Protein AF-A0A8T1RX70-F1 (afdb_monomer_lite)

Structure (mmCIF, N/CA/C/O backbone):
data_AF-A0A8T1RX70-F1
#
_entry.id   AF-A0A8T1RX70-F1
#
loop_
_atom_site.group_PDB
_atom_site.id
_atom_site.type_symbol
_atom_site.label_atom_id
_atom_site.label_alt_id
_atom_site.label_comp_id
_atom_site.label_asym_id
_atom_site.label_entity_id
_atom_site.label_seq_id
_atom_site.pdbx_PDB_ins_code
_atom_site.Cartn_x
_atom_site.Cartn_y
_atom_site.Cartn_z
_atom_site.occupancy
_atom_site.B_iso_or_equiv
_atom_site.auth_seq_id
_atom_site.auth_comp_id
_atom_site.auth_asym_id
_atom_site.auth_atom_id
_atom_site.pdbx_PDB_model_num
ATOM 1 N N . MET A 1 1 ? 32.461 -9.545 -22.603 1.00 36.22 1 MET A N 1
ATOM 2 C CA . MET A 1 1 ? 31.587 -10.714 -22.826 1.00 36.22 1 MET A CA 1
ATOM 3 C C . MET A 1 1 ? 30.150 -10.268 -22.635 1.00 36.22 1 MET A C 1
ATOM 5 O O . MET A 1 1 ? 29.699 -10.139 -21.506 1.00 36.22 1 MET A O 1
ATOM 9 N N . SER A 1 2 ? 29.475 -9.932 -23.728 1.00 44.44 2 SER A N 1
ATOM 10 C CA . SER A 1 2 ? 28.031 -9.702 -23.771 1.00 44.44 2 SER A CA 1
ATOM 11 C C . SER A 1 2 ? 27.358 -11.070 -23.676 1.00 44.44 2 SER A C 1
ATOM 13 O O . SER A 1 2 ? 27.476 -11.871 -24.596 1.00 4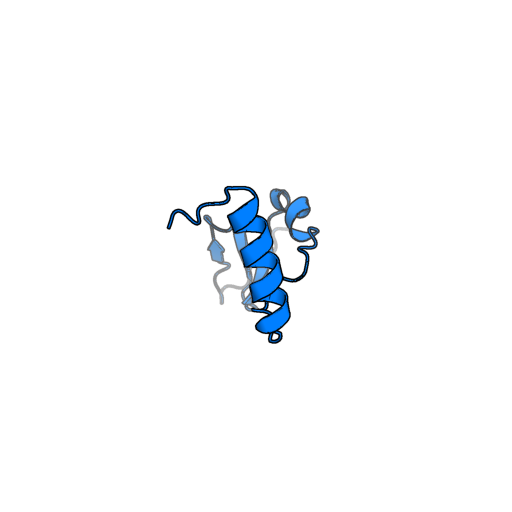4.44 2 SER A O 1
ATOM 15 N N . GLY A 1 3 ? 26.748 -11.377 -22.531 1.00 56.31 3 GLY A N 1
ATOM 16 C CA . GLY A 1 3 ? 25.965 -12.599 -22.378 1.00 56.31 3 GLY A CA 1
ATOM 17 C C . GLY A 1 3 ? 24.727 -12.511 -23.262 1.00 56.31 3 GLY A C 1
ATOM 18 O O . GLY A 1 3 ? 23.849 -11.695 -22.992 1.00 56.31 3 GLY A O 1
ATOM 19 N N . GLU A 1 4 ? 24.686 -13.308 -24.327 1.00 59.38 4 GLU A N 1
ATOM 20 C CA . GLU A 1 4 ? 23.485 -13.508 -25.135 1.00 59.38 4 GLU A CA 1
ATOM 21 C C . GLU A 1 4 ? 22.344 -14.005 -24.241 1.00 59.38 4 GLU A C 1
ATOM 23 O O . GLU A 1 4 ? 22.468 -15.006 -23.532 1.00 59.38 4 GLU A O 1
ATOM 28 N N . LEU A 1 5 ? 21.229 -13.275 -24.258 1.00 61.09 5 LEU A N 1
ATOM 29 C CA . LEU A 1 5 ? 19.993 -13.700 -23.615 1.00 61.09 5 LEU A CA 1
ATOM 30 C C . LEU A 1 5 ? 19.345 -14.808 -24.465 1.00 61.09 5 LEU A C 1
ATOM 32 O O . LEU A 1 5 ? 19.307 -14.687 -25.691 1.00 61.09 5 LEU A O 1
ATOM 36 N N . PRO A 1 6 ? 18.816 -15.883 -23.852 1.00 58.06 6 PRO A N 1
ATOM 37 C CA . PRO A 1 6 ? 18.218 -16.991 -24.589 1.00 58.06 6 PRO A CA 1
ATOM 38 C C . PRO A 1 6 ? 16.974 -16.532 -25.366 1.00 58.06 6 PRO A C 1
ATOM 40 O O . PRO A 1 6 ? 16.011 -16.034 -24.784 1.00 58.06 6 PRO A O 1
ATOM 43 N N . ALA A 1 7 ? 16.980 -16.765 -26.681 1.00 59.00 7 ALA A N 1
ATOM 44 C CA . ALA A 1 7 ? 16.013 -16.289 -27.681 1.00 59.00 7 ALA A CA 1
ATOM 45 C C . ALA A 1 7 ? 14.565 -16.833 -27.562 1.00 59.00 7 ALA A C 1
ATOM 47 O O . ALA A 1 7 ? 13.789 -16.736 -28.507 1.00 59.00 7 ALA A O 1
ATOM 48 N N . GLY A 1 8 ? 14.185 -17.434 -26.429 1.00 60.47 8 GLY A N 1
ATOM 49 C CA . GLY A 1 8 ? 12.910 -18.148 -26.269 1.00 60.47 8 GLY A CA 1
ATOM 50 C C . GLY A 1 8 ? 11.905 -17.511 -25.311 1.00 60.47 8 GLY A C 1
ATOM 51 O O . GLY A 1 8 ? 10.770 -17.977 -25.226 1.00 60.47 8 GLY A O 1
ATOM 52 N N . LYS A 1 9 ? 12.286 -16.477 -24.556 1.00 62.22 9 LYS A N 1
ATOM 53 C CA . LYS A 1 9 ? 11.373 -15.825 -23.613 1.00 62.22 9 LYS A CA 1
ATOM 54 C C . LYS A 1 9 ? 11.795 -14.380 -23.405 1.00 62.22 9 LYS A C 1
ATOM 56 O O . LYS A 1 9 ? 12.890 -14.121 -22.911 1.00 62.22 9 LYS A O 1
ATOM 61 N N . ASN A 1 10 ? 10.932 -13.464 -23.829 1.00 70.00 10 ASN A N 1
ATOM 62 C CA . ASN A 1 10 ? 11.186 -12.035 -23.741 1.00 70.00 10 ASN A CA 1
ATOM 63 C C . ASN A 1 10 ? 11.351 -11.641 -22.271 1.00 70.00 10 ASN A C 1
ATOM 65 O O . ASN A 1 10 ? 10.485 -11.914 -21.443 1.00 70.00 10 ASN A O 1
ATOM 69 N N . LEU A 1 11 ? 12.503 -11.054 -21.965 1.00 80.06 11 LEU A N 1
ATOM 70 C CA . LEU A 1 11 ? 12.735 -10.334 -20.727 1.00 80.06 11 LEU A CA 1
ATOM 71 C C . LEU A 1 11 ? 11.799 -9.120 -20.748 1.00 80.06 11 LEU A C 1
ATOM 73 O O . LEU A 1 11 ? 11.922 -8.280 -21.638 1.00 80.06 11 LEU A O 1
ATOM 77 N N . GLU A 1 12 ? 10.845 -9.061 -19.828 1.00 87.88 12 GLU A N 1
ATOM 78 C CA . GLU A 1 12 ? 9.838 -7.999 -19.805 1.00 87.88 12 GLU A CA 1
ATOM 79 C C . GLU A 1 12 ? 10.197 -6.980 -18.726 1.00 87.88 12 GLU A C 1
ATOM 81 O O . GLU A 1 12 ? 10.552 -7.346 -17.603 1.00 87.88 12 GLU A O 1
ATOM 86 N N . TYR A 1 13 ? 10.147 -5.700 -19.085 1.00 87.12 13 TYR A N 1
ATOM 87 C CA . TYR A 1 13 ? 10.369 -4.594 -18.164 1.00 87.12 13 TYR A CA 1
ATOM 88 C C . TYR A 1 13 ? 9.060 -3.836 -17.974 1.00 87.12 13 TYR A C 1
ATOM 90 O O . TYR A 1 13 ? 8.441 -3.428 -18.954 1.00 87.12 13 TYR A O 1
ATOM 98 N N . ASP A 1 14 ? 8.654 -3.665 -16.719 1.00 87.19 14 ASP A N 1
ATOM 99 C CA . ASP A 1 14 ? 7.475 -2.895 -16.342 1.00 87.19 14 ASP A CA 1
ATOM 100 C C . ASP A 1 14 ? 7.910 -1.497 -15.879 1.00 87.19 14 ASP A C 1
ATOM 102 O O . ASP A 1 14 ? 8.495 -1.332 -14.802 1.00 87.19 14 ASP A O 1
ATOM 106 N N . ASP A 1 15 ? 7.640 -0.493 -16.718 1.00 86.69 15 ASP A N 1
ATOM 107 C CA . ASP A 1 15 ? 7.999 0.909 -16.480 1.00 86.69 15 ASP A CA 1
ATOM 108 C C . ASP A 1 15 ? 7.280 1.509 -15.259 1.00 86.69 15 ASP A C 1
ATOM 110 O O . ASP A 1 15 ? 7.831 2.394 -14.599 1.00 86.69 15 ASP A O 1
ATOM 114 N N . GLU A 1 16 ? 6.070 1.037 -14.939 1.00 88.81 16 GLU A N 1
ATOM 115 C CA . GLU A 1 16 ? 5.266 1.573 -13.838 1.00 88.81 16 GLU A CA 1
ATOM 116 C C . GLU A 1 16 ? 5.774 1.063 -12.486 1.00 88.81 16 GLU A C 1
ATOM 118 O O . GLU A 1 16 ? 5.981 1.845 -11.554 1.00 88.81 16 GLU A O 1
ATOM 123 N N . SER A 1 17 ? 6.025 -0.245 -12.377 1.00 87.19 17 SER A N 1
ATOM 124 C CA . SER A 1 17 ? 6.523 -0.850 -11.136 1.00 87.19 17 SER A CA 1
ATOM 125 C C . SER A 1 17 ? 8.051 -0.802 -10.989 1.00 87.19 17 SER A C 1
ATOM 127 O O . SER A 1 17 ? 8.567 -1.020 -9.890 1.00 87.19 17 SER A O 1
ATOM 129 N N . MET A 1 18 ? 8.786 -0.458 -12.056 1.00 91.88 18 MET A N 1
ATOM 130 C CA . MET A 1 18 ? 10.253 -0.529 -12.141 1.00 91.88 18 MET A CA 1
ATOM 131 C C . MET A 1 18 ? 10.795 -1.937 -11.858 1.00 91.88 18 MET A C 1
ATOM 133 O O . MET A 1 18 ? 11.822 -2.112 -11.189 1.00 91.88 18 MET A O 1
ATOM 137 N N . GLU A 1 19 ? 10.102 -2.955 -12.360 1.00 93.00 19 GLU A N 1
ATOM 138 C CA . GLU A 1 19 ? 10.440 -4.357 -12.138 1.00 93.00 19 GLU A CA 1
ATOM 139 C C . GLU A 1 19 ? 10.823 -5.056 -13.441 1.00 93.00 19 GLU A C 1
ATOM 141 O O . GLU A 1 19 ? 10.273 -4.805 -14.511 1.00 93.00 19 GLU A O 1
ATOM 146 N N . LEU A 1 20 ? 11.789 -5.964 -13.333 1.00 92.56 20 LEU A N 1
ATOM 147 C CA . LEU A 1 20 ? 12.218 -6.829 -14.422 1.00 92.56 20 LEU A CA 1
ATOM 148 C C . LEU A 1 20 ? 11.642 -8.229 -14.211 1.00 92.56 20 LEU A C 1
ATOM 150 O O . LEU A 1 20 ? 11.928 -8.877 -13.200 1.00 92.56 20 LEU A O 1
ATOM 154 N N . ILE A 1 21 ? 10.862 -8.711 -15.172 1.00 91.88 21 ILE A N 1
ATOM 155 C CA . ILE A 1 21 ? 10.287 -10.054 -15.169 1.00 91.88 21 ILE A CA 1
ATOM 156 C C . ILE A 1 21 ? 11.210 -10.969 -15.973 1.00 91.88 21 ILE A C 1
ATOM 158 O O . ILE A 1 21 ? 11.429 -10.801 -17.175 1.00 91.88 21 ILE A O 1
ATOM 162 N N . LEU A 1 22 ? 11.780 -1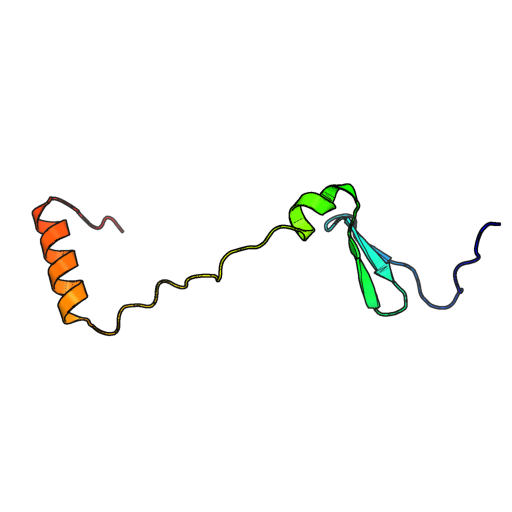1.955 -15.285 1.00 90.81 22 LEU A N 1
ATOM 163 C CA . LEU A 1 22 ? 12.656 -12.944 -15.895 1.00 90.81 22 LEU A CA 1
ATOM 164 C C . LEU A 1 22 ? 11.841 -13.993 -16.673 1.00 90.81 22 LEU A C 1
ATOM 166 O O . LEU A 1 22 ? 10.709 -14.296 -16.298 1.00 90.81 22 LEU A O 1
ATOM 170 N N . PRO A 1 23 ? 12.441 -14.672 -17.667 1.00 89.56 23 PRO A N 1
ATOM 171 C CA . PRO A 1 23 ? 11.872 -15.859 -18.322 1.00 89.56 23 PRO A CA 1
ATOM 172 C C . PRO A 1 23 ? 11.336 -16.941 -17.368 1.00 89.56 23 PRO A C 1
ATOM 174 O O . PRO A 1 23 ? 10.422 -17.700 -17.704 1.00 89.56 23 PRO A O 1
ATOM 177 N N . SER A 1 24 ? 11.918 -17.036 -16.172 1.00 89.31 24 SER A N 1
ATOM 178 C CA . SER A 1 24 ? 11.497 -17.949 -15.107 1.00 89.31 24 SER A CA 1
ATOM 179 C C . SER A 1 24 ? 10.204 -17.525 -14.401 1.00 89.31 24 SER A C 1
ATOM 181 O O . SER A 1 24 ? 9.659 -18.308 -13.632 1.00 89.31 24 SER A O 1
ATOM 183 N N . GLY A 1 25 ? 9.718 -16.304 -14.634 1.00 88.12 25 GLY A N 1
ATOM 184 C CA . GLY A 1 25 ? 8.622 -15.676 -13.896 1.00 88.12 25 GLY A CA 1
ATOM 185 C C . GLY A 1 25 ? 9.061 -14.986 -12.600 1.00 88.12 25 GLY A C 1
ATOM 186 O O . GLY A 1 25 ? 8.232 -14.401 -11.908 1.00 88.12 25 GLY A O 1
ATOM 187 N N . ALA A 1 26 ? 10.352 -15.031 -12.251 1.00 91.50 26 ALA A N 1
ATOM 188 C CA . ALA A 1 26 ? 10.872 -14.289 -11.107 1.00 91.50 26 ALA A CA 1
ATOM 189 C C . ALA A 1 26 ? 10.880 -12.777 -11.392 1.00 91.50 26 ALA A C 1
ATOM 191 O O . ALA A 1 26 ? 11.246 -12.353 -12.488 1.00 91.50 26 ALA A O 1
ATOM 192 N N . ARG A 1 27 ? 10.506 -11.977 -10.387 1.00 93.00 27 ARG A N 1
ATOM 193 C CA . ARG A 1 27 ? 10.478 -10.509 -10.450 1.00 93.00 27 ARG A CA 1
ATOM 194 C C . ARG A 1 27 ? 11.709 -9.947 -9.743 1.00 93.00 27 ARG A C 1
ATOM 196 O O . ARG A 1 27 ? 11.981 -10.308 -8.597 1.00 93.00 27 ARG A O 1
ATOM 203 N N . VAL A 1 28 ? 12.460 -9.086 -10.420 1.00 94.00 28 VAL A N 1
ATOM 204 C CA . VAL A 1 28 ? 13.656 -8.423 -9.886 1.00 94.00 28 VAL A CA 1
ATOM 205 C C . VAL A 1 28 ? 13.374 -6.930 -9.764 1.00 94.00 28 VAL A C 1
ATOM 207 O O . VAL A 1 28 ? 13.066 -6.271 -10.752 1.00 94.00 28 VAL A O 1
ATOM 210 N N . GLY A 1 29 ? 13.484 -6.400 -8.548 1.00 95.19 29 GLY A N 1
ATOM 211 C CA . GLY A 1 29 ? 13.213 -4.993 -8.259 1.00 95.19 29 GLY A CA 1
ATOM 212 C C . GLY A 1 29 ? 14.373 -4.041 -8.571 1.00 95.19 29 GLY A C 1
ATOM 213 O O . GLY A 1 29 ? 15.537 -4.446 -8.635 1.00 95.19 29 GLY A O 1
ATOM 214 N N . HIS A 1 30 ? 14.072 -2.746 -8.704 1.00 96.44 30 HIS A N 1
ATOM 215 C CA . HIS A 1 30 ? 15.083 -1.719 -8.972 1.00 96.44 30 HIS A CA 1
ATOM 216 C C . HIS A 1 30 ? 15.922 -1.362 -7.732 1.00 96.44 30 HIS A C 1
ATOM 218 O O . HIS A 1 30 ? 15.424 -1.261 -6.608 1.00 96.44 30 HIS A O 1
ATOM 224 N N . ARG A 1 31 ? 17.212 -1.046 -7.929 1.00 94.69 31 ARG A N 1
ATOM 225 C CA . ARG A 1 31 ? 18.127 -0.645 -6.834 1.00 94.69 31 ARG A CA 1
ATOM 226 C C . ARG A 1 31 ? 17.693 0.620 -6.077 1.00 94.69 31 ARG A C 1
ATOM 228 O O . ARG A 1 31 ? 17.997 0.762 -4.895 1.00 94.69 31 ARG A O 1
ATOM 235 N N . SER A 1 32 ? 16.983 1.527 -6.748 1.00 96.12 32 SER A N 1
ATOM 236 C CA . SER A 1 32 ? 16.448 2.783 -6.199 1.00 96.12 32 SER A CA 1
ATOM 237 C C . SER A 1 32 ? 15.404 2.522 -5.112 1.00 96.12 32 SER A C 1
ATOM 239 O O . SER A 1 32 ? 15.256 3.329 -4.197 1.00 96.12 32 SER A O 1
ATOM 241 N N . LEU A 1 33 ? 14.742 1.360 -5.161 1.00 95.62 33 LEU A N 1
ATOM 242 C CA . LEU A 1 33 ? 13.684 0.959 -4.240 1.00 95.62 33 LEU A CA 1
ATOM 243 C C . LEU A 1 33 ? 14.178 0.060 -3.095 1.00 95.62 33 LEU A C 1
ATOM 245 O O . LEU A 1 33 ? 13.390 -0.332 -2.239 1.00 95.62 33 LEU A O 1
ATOM 249 N N . MET A 1 34 ? 15.486 -0.214 -2.992 1.00 95.25 34 MET A N 1
ATOM 250 C CA . MET A 1 34 ? 16.049 -1.106 -1.962 1.00 95.25 34 MET A CA 1
ATOM 251 C C . MET A 1 34 ? 15.724 -0.694 -0.521 1.00 95.25 34 MET A C 1
ATOM 253 O O . MET A 1 34 ? 15.677 -1.546 0.367 1.00 95.25 34 MET A O 1
ATOM 257 N N . ARG A 1 35 ? 15.493 0.601 -0.268 1.00 96.50 35 ARG A N 1
ATOM 258 C CA . ARG A 1 35 ? 15.004 1.092 1.029 1.00 96.50 35 ARG A CA 1
ATOM 259 C C . ARG A 1 35 ? 13.610 0.540 1.345 1.00 96.50 35 ARG A C 1
ATOM 261 O O . ARG A 1 35 ? 13.381 0.110 2.471 1.00 96.50 35 ARG A O 1
ATOM 268 N N . TYR A 1 36 ? 12.713 0.539 0.361 1.00 95.06 36 TYR A N 1
ATOM 269 C CA . TYR A 1 36 ? 11.326 0.102 0.509 1.00 95.06 36 TYR A CA 1
ATOM 270 C C . TYR A 1 36 ? 11.207 -1.420 0.535 1.00 95.06 36 TYR A C 1
ATOM 272 O O . TYR A 1 36 ? 10.457 -1.950 1.342 1.00 95.06 36 TYR A O 1
ATOM 280 N N . TYR A 1 37 ? 12.018 -2.151 -0.233 1.00 94.50 37 TYR A N 1
ATOM 281 C CA . TYR A 1 37 ? 12.038 -3.618 -0.142 1.00 94.50 37 TYR A CA 1
ATOM 282 C C . TYR A 1 37 ? 12.509 -4.137 1.222 1.00 94.50 37 TYR A C 1
ATOM 284 O O . TYR A 1 37 ? 12.114 -5.217 1.651 1.00 94.50 37 TYR A O 1
ATOM 292 N N . LYS A 1 38 ? 13.333 -3.362 1.936 1.00 95.25 38 LYS A N 1
ATOM 293 C CA . LYS A 1 38 ? 13.748 -3.664 3.316 1.00 95.25 38 LYS A CA 1
ATOM 294 C C . LYS A 1 38 ? 12.734 -3.203 4.366 1.00 95.25 38 LYS A C 1
ATOM 296 O O . LYS A 1 38 ? 12.922 -3.477 5.553 1.00 95.25 38 LYS A O 1
ATOM 301 N N . GLN A 1 39 ? 11.692 -2.479 3.964 1.00 96.38 39 GLN A N 1
ATOM 302 C CA . GLN A 1 39 ? 10.683 -1.975 4.880 1.00 96.38 39 GLN A CA 1
ATOM 303 C C . GLN A 1 39 ? 9.861 -3.131 5.445 1.00 96.38 39 GLN A C 1
ATOM 305 O O . GLN A 1 39 ? 9.397 -4.014 4.729 1.00 96.38 39 GLN A O 1
ATOM 310 N N . ARG A 1 40 ? 9.647 -3.106 6.760 1.00 92.31 40 ARG A N 1
ATOM 311 C CA . ARG A 1 40 ? 8.737 -4.025 7.441 1.00 92.31 40 ARG A CA 1
ATOM 312 C C . ARG A 1 40 ? 7.474 -3.257 7.784 1.00 92.31 40 ARG A C 1
ATOM 314 O O . ARG A 1 40 ? 7.484 -2.428 8.691 1.00 92.31 40 ARG A O 1
ATOM 321 N N . PHE A 1 41 ? 6.395 -3.514 7.056 1.00 87.56 41 PHE A N 1
ATOM 322 C CA . PHE A 1 41 ? 5.082 -3.031 7.462 1.00 87.56 41 PHE A CA 1
ATOM 323 C C . PHE A 1 41 ? 4.616 -3.839 8.677 1.00 87.56 41 PHE A C 1
ATOM 325 O O . PHE A 1 41 ? 4.822 -5.054 8.748 1.00 87.56 41 PHE A O 1
ATOM 332 N N . GLY A 1 42 ? 4.022 -3.164 9.663 1.00 85.69 42 GLY A N 1
ATOM 333 C CA . GLY A 1 42 ? 3.319 -3.861 10.737 1.00 85.69 42 GLY A CA 1
ATOM 334 C C . GLY A 1 42 ? 2.168 -4.689 10.164 1.00 85.69 42 GLY A C 1
ATOM 335 O O . GLY A 1 42 ? 1.704 -4.424 9.053 1.00 85.69 42 GLY A O 1
ATOM 336 N N . LEU A 1 43 ? 1.682 -5.683 10.917 1.00 81.38 43 LEU A N 1
ATOM 337 C CA . LEU A 1 43 ? 0.454 -6.375 10.525 1.00 81.38 43 LEU A CA 1
ATOM 338 C C . LEU A 1 43 ? -0.641 -5.331 10.306 1.00 81.38 43 LEU A C 1
ATOM 340 O O . LEU A 1 43 ? -0.831 -4.464 11.165 1.00 81.38 43 LEU A O 1
ATOM 344 N N . SER A 1 44 ? -1.355 -5.436 9.183 1.00 76.44 44 SER A N 1
ATOM 345 C CA . SER A 1 44 ? -2.568 -4.658 8.955 1.00 76.44 44 SER A CA 1
ATOM 346 C C . SER A 1 44 ? -3.542 -4.996 10.078 1.00 76.44 44 SER A C 1
ATOM 348 O O . SER A 1 44 ? -4.187 -6.047 10.084 1.00 76.44 44 SER A O 1
ATOM 350 N N . ARG A 1 45 ? -3.576 -4.145 11.106 1.00 71.56 45 ARG A N 1
ATOM 351 C CA . ARG A 1 45 ? -4.556 -4.249 12.176 1.00 71.56 45 ARG A CA 1
ATOM 352 C C . ARG A 1 45 ? -5.861 -3.762 11.580 1.00 71.56 45 ARG A C 1
ATOM 354 O O . ARG A 1 45 ? -6.187 -2.583 11.672 1.00 71.56 45 ARG A O 1
ATOM 361 N N . ALA A 1 46 ? -6.609 -4.680 10.975 1.00 71.75 46 ALA A N 1
ATOM 362 C CA . ALA A 1 46 ? -8.035 -4.471 10.827 1.00 71.75 46 ALA A CA 1
ATOM 363 C C . ALA A 1 46 ? -8.565 -4.111 12.220 1.00 71.75 46 ALA A C 1
ATOM 365 O O . ALA A 1 46 ? -8.269 -4.817 13.192 1.00 71.75 46 ALA A O 1
ATOM 366 N N . VAL A 1 47 ? -9.277 -2.987 12.338 1.00 68.19 47 VAL A N 1
ATOM 367 C CA . VAL A 1 47 ? -9.971 -2.628 13.576 1.00 68.19 47 VAL A CA 1
ATOM 368 C C . VAL A 1 47 ? -10.981 -3.741 13.813 1.00 68.19 47 VAL A C 1
ATOM 370 O O . VAL A 1 47 ? -12.063 -3.753 13.233 1.00 68.19 47 VAL A O 1
ATOM 373 N N . ALA A 1 48 ? -10.594 -4.742 14.599 1.00 67.81 48 ALA A N 1
ATOM 374 C CA . ALA A 1 48 ? -11.500 -5.799 14.979 1.00 67.81 48 ALA A CA 1
ATOM 375 C C . ALA A 1 48 ? -12.617 -5.113 15.761 1.00 67.81 48 ALA A C 1
ATOM 377 O O . ALA A 1 48 ? -12.370 -4.577 16.844 1.00 67.81 48 ALA A O 1
ATOM 378 N N . VAL A 1 49 ? -13.829 -5.089 15.197 1.00 65.31 49 VAL A N 1
ATOM 379 C CA . VAL A 1 49 ? -15.021 -4.653 15.923 1.00 65.31 49 VAL A CA 1
ATOM 380 C C . VAL A 1 49 ? -15.061 -5.510 17.177 1.00 65.31 49 VAL A C 1
ATOM 382 O O . VAL A 1 49 ? -15.250 -6.728 17.106 1.00 65.31 49 VAL A O 1
ATOM 385 N N . ALA A 1 50 ? -14.759 -4.896 18.320 1.00 64.50 50 ALA A N 1
ATOM 386 C CA . ALA A 1 50 ? -14.605 -5.632 19.556 1.00 64.50 50 ALA A CA 1
ATOM 387 C C . ALA A 1 50 ? -15.898 -6.416 19.803 1.00 64.50 50 ALA A C 1
ATOM 389 O O . ALA A 1 50 ? -16.985 -5.841 19.870 1.00 64.50 50 ALA A O 1
ATOM 390 N N . LYS A 1 51 ? -15.790 -7.742 19.957 1.00 67.69 51 LYS A N 1
ATOM 391 C CA . LYS A 1 51 ? -16.951 -8.610 20.229 1.00 67.69 51 LYS A CA 1
ATOM 392 C C . LYS A 1 51 ? -17.684 -8.197 21.517 1.00 67.69 51 LYS A C 1
ATOM 394 O O . LYS A 1 51 ? -18.850 -8.532 21.715 1.00 67.69 51 LYS A O 1
ATOM 399 N N . ASN A 1 52 ? -17.018 -7.430 22.384 1.00 72.31 52 ASN A N 1
ATOM 400 C CA . ASN A 1 52 ? -17.570 -6.877 23.611 1.00 72.31 52 ASN A CA 1
ATOM 401 C C . ASN A 1 52 ? -18.348 -5.571 23.358 1.00 72.31 52 ASN A C 1
ATOM 403 O O . ASN A 1 52 ? -17.890 -4.469 23.670 1.00 72.31 52 ASN A O 1
ATOM 407 N N . LYS A 1 53 ? -19.571 -5.717 22.838 1.00 76.69 53 LYS A N 1
ATOM 408 C CA . LYS A 1 53 ? -20.507 -4.609 22.576 1.00 76.69 53 LYS A CA 1
ATOM 409 C C . LYS A 1 53 ? -20.775 -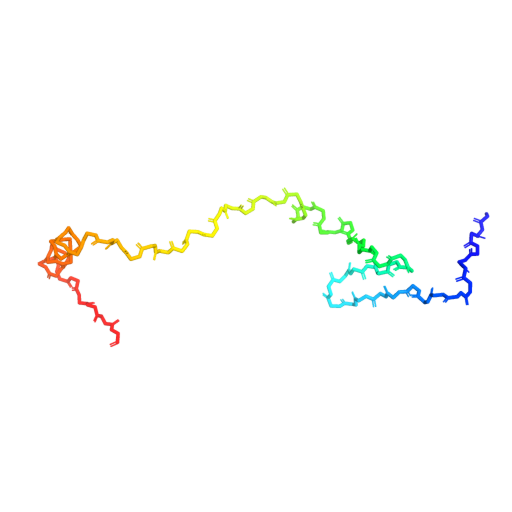3.732 23.811 1.00 76.69 53 LYS A C 1
ATOM 411 O O . LYS A 1 53 ? -20.978 -2.530 23.672 1.00 76.69 53 LYS A O 1
ATOM 416 N N . LYS A 1 54 ? -20.741 -4.307 25.023 1.00 80.81 54 LYS A N 1
ATOM 417 C CA . LYS A 1 54 ? -20.986 -3.575 26.281 1.00 80.81 54 LYS A CA 1
ATOM 418 C C . LYS A 1 54 ? -19.855 -2.598 26.607 1.00 80.81 54 LYS A C 1
ATOM 420 O O . LYS A 1 54 ? -20.127 -1.461 26.982 1.00 80.81 54 LYS A O 1
ATOM 425 N N . ALA A 1 55 ? -18.601 -3.026 26.456 1.00 79.81 55 ALA A N 1
ATOM 426 C CA . ALA A 1 55 ? -17.444 -2.163 26.684 1.00 79.81 55 ALA A CA 1
ATOM 427 C C . ALA A 1 55 ? -17.393 -1.020 25.661 1.00 79.81 55 ALA A C 1
ATOM 429 O O . ALA A 1 55 ? -17.234 0.136 26.045 1.00 79.81 55 ALA A O 1
ATOM 430 N N . VAL A 1 56 ? -17.629 -1.331 24.381 1.00 82.62 56 VAL A N 1
ATOM 431 C CA . VAL A 1 56 ? -17.688 -0.324 23.310 1.00 82.62 56 VAL A CA 1
ATOM 432 C C . VAL A 1 56 ? -18.793 0.697 23.575 1.00 82.62 56 VAL A C 1
ATOM 434 O O . VAL A 1 56 ? -18.547 1.891 23.460 1.00 82.62 56 VAL A O 1
ATOM 437 N N . GLY A 1 57 ? -19.980 0.254 24.004 1.00 84.69 57 GLY A N 1
ATOM 438 C CA . GLY A 1 57 ? -21.087 1.150 24.347 1.00 84.69 57 GLY A CA 1
ATOM 439 C C . GLY A 1 57 ? -20.749 2.145 25.463 1.0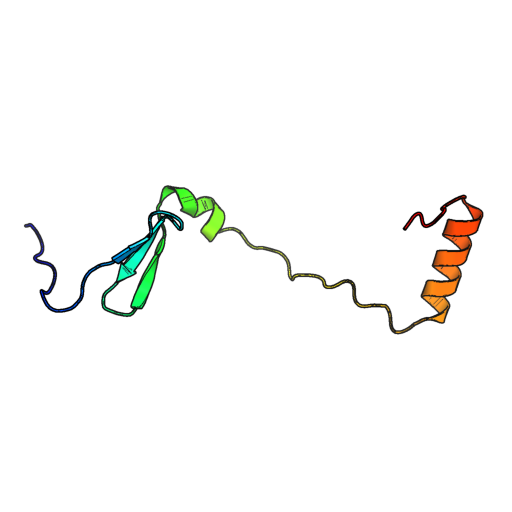0 84.69 57 GLY A C 1
ATOM 440 O O . GLY A 1 57 ? -21.056 3.327 25.330 1.00 84.69 57 GLY A O 1
ATOM 441 N N . ARG A 1 58 ? -20.059 1.700 26.527 1.00 87.56 58 ARG A N 1
ATOM 442 C CA . ARG A 1 58 ? -19.612 2.587 27.622 1.00 87.56 58 ARG A CA 1
ATOM 443 C C . ARG A 1 58 ? -18.606 3.627 27.145 1.00 87.56 58 ARG A C 1
ATOM 445 O O . ARG A 1 58 ? -18.740 4.800 27.477 1.00 87.56 58 ARG A O 1
ATOM 452 N N . VAL A 1 59 ? -17.632 3.200 26.345 1.00 87.31 59 VAL A N 1
ATOM 453 C CA . VAL A 1 59 ? -16.621 4.094 25.767 1.00 87.31 59 VAL A CA 1
ATOM 454 C C . VAL A 1 59 ? -17.292 5.133 24.865 1.00 87.31 59 VAL A C 1
ATOM 456 O O . VAL A 1 59 ? -17.044 6.327 25.005 1.00 87.31 59 VAL A O 1
ATOM 459 N N . LEU A 1 60 ? -18.222 4.712 24.002 1.00 86.62 60 LEU A N 1
ATOM 460 C CA . LEU A 1 60 ? -18.966 5.626 23.132 1.00 86.62 60 LEU A CA 1
ATOM 461 C C . LEU A 1 60 ? -19.790 6.651 23.928 1.00 86.62 60 LEU A C 1
ATOM 463 O O . LEU A 1 60 ? -19.883 7.809 23.531 1.00 86.62 60 LEU A O 1
ATOM 467 N N . GLN A 1 61 ? -20.391 6.236 25.047 1.00 88.00 61 GLN A N 1
ATOM 468 C CA . GLN A 1 61 ? -21.161 7.118 25.925 1.00 88.00 61 GLN A CA 1
ATOM 469 C C . GLN A 1 61 ? -20.275 8.178 26.594 1.00 88.00 61 GLN A C 1
ATOM 471 O O . GLN A 1 61 ? -20.686 9.331 26.693 1.00 88.00 61 GLN A O 1
ATOM 476 N N . GLN A 1 62 ? -19.054 7.814 26.998 1.00 91.06 62 GLN A N 1
ATOM 477 C CA . GLN A 1 62 ? -18.075 8.759 27.543 1.00 91.06 62 GLN A CA 1
ATOM 478 C C . GLN A 1 62 ? -17.645 9.791 26.498 1.00 91.06 62 GLN A C 1
ATOM 480 O O . GLN A 1 62 ? -17.660 10.984 26.784 1.00 91.06 62 GLN A O 1
ATOM 485 N N . TYR A 1 63 ? -17.341 9.358 25.271 1.00 88.88 63 TYR A N 1
ATOM 486 C CA . TYR A 1 63 ? -17.020 10.286 24.185 1.00 88.88 63 TYR A CA 1
ATOM 487 C C . TYR A 1 63 ? -18.185 11.241 23.892 1.00 88.88 63 TYR A C 1
ATOM 489 O O . TYR A 1 63 ? -17.971 12.447 23.794 1.00 88.88 63 TYR A O 1
ATOM 497 N N . LYS A 1 64 ? -19.426 10.738 23.838 1.00 88.94 64 LYS A N 1
ATOM 498 C CA . LYS A 1 64 ? 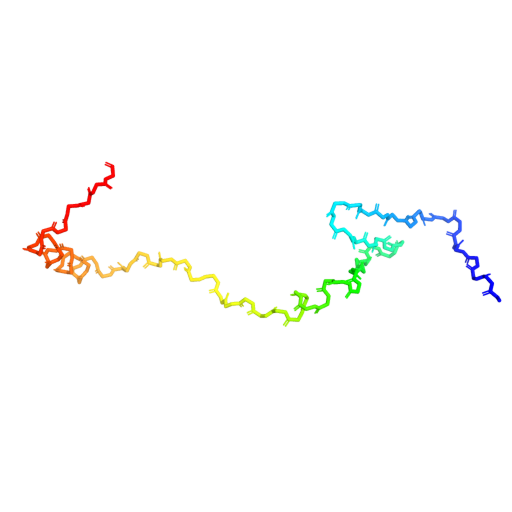-20.626 11.577 23.664 1.00 88.94 64 LYS A CA 1
ATOM 499 C C . LYS A 1 64 ? -20.799 12.603 24.789 1.00 88.94 64 LYS A C 1
ATOM 501 O O . LYS A 1 64 ? -21.143 13.745 24.508 1.00 88.94 64 LYS A O 1
ATOM 506 N N . ALA A 1 65 ? -20.534 12.223 26.041 1.00 88.81 65 ALA A N 1
ATOM 507 C CA . ALA A 1 65 ? -20.599 13.137 27.185 1.00 88.81 65 ALA A CA 1
ATOM 508 C C . ALA A 1 65 ? -19.537 14.250 27.122 1.00 88.81 65 ALA A C 1
ATOM 510 O O . ALA A 1 65 ? -19.776 15.352 27.602 1.00 88.81 65 ALA A O 1
ATOM 511 N N . LEU A 1 66 ? -18.392 13.978 26.490 1.00 90.94 66 LEU A N 1
ATOM 512 C CA . LEU A 1 66 ? -17.323 14.951 26.240 1.00 90.94 66 LEU A CA 1
ATOM 513 C C . LEU A 1 66 ? -17.580 15.840 25.009 1.00 90.94 66 LEU A C 1
ATOM 515 O O . LEU A 1 66 ? -16.712 16.619 24.626 1.00 90.94 66 LEU A O 1
ATOM 519 N N . GLY A 1 67 ? -18.753 15.731 24.378 1.00 88.69 67 GLY A N 1
ATOM 520 C CA . GLY A 1 67 ? -19.116 16.530 23.206 1.00 88.69 67 GLY A CA 1
ATOM 521 C C . GLY A 1 67 ? -18.652 15.944 21.873 1.00 88.69 67 GLY A C 1
ATOM 522 O O . GLY A 1 67 ? -18.752 16.615 20.848 1.00 88.69 67 GLY A O 1
ATOM 523 N N . TRP A 1 68 ? -18.179 14.691 21.846 1.00 87.06 68 TRP A N 1
ATOM 524 C CA . TRP A 1 68 ? -17.916 14.003 20.584 1.00 87.06 68 TRP A CA 1
ATOM 525 C C . TRP A 1 68 ? -19.236 13.748 19.850 1.00 87.06 68 TRP A C 1
ATOM 527 O O . TRP A 1 68 ? -20.015 12.861 20.217 1.00 87.06 68 TRP A O 1
ATOM 537 N N . THR A 1 69 ? -19.480 14.507 18.786 1.00 82.62 69 THR A N 1
ATOM 538 C CA . THR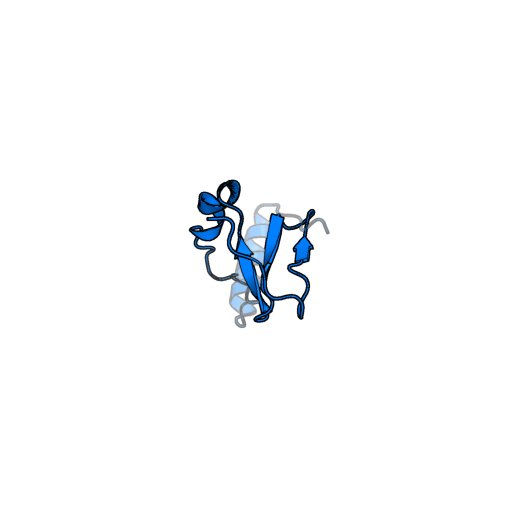 A 1 69 ? -20.550 14.227 17.830 1.00 82.62 69 THR A CA 1
ATOM 539 C C . THR A 1 69 ? -19.945 13.386 16.712 1.00 82.62 69 THR A C 1
ATOM 541 O O . THR A 1 69 ? -18.973 13.781 16.072 1.00 82.62 69 THR A O 1
ATOM 544 N N . SER A 1 70 ? -20.451 12.168 16.508 1.00 67.62 70 SER A N 1
ATOM 545 C CA . SER A 1 70 ? -20.068 11.386 15.333 1.00 67.62 70 SER A CA 1
ATOM 546 C C . SER A 1 70 ? -20.706 12.051 14.118 1.00 67.62 70 SER A C 1
ATOM 548 O O . SER A 1 70 ? -21.844 11.738 13.777 1.00 67.62 70 SER A O 1
ATOM 550 N N . SER A 1 71 ? -20.013 13.019 13.523 1.00 56.81 71 SER A N 1
ATOM 551 C CA . SER A 1 71 ? -20.363 13.510 12.197 1.00 56.81 71 SER A CA 1
ATOM 552 C C . SER A 1 71 ? -19.952 12.436 11.197 1.00 56.81 71 SER A C 1
ATOM 554 O O . SER A 1 71 ? -18.766 12.236 10.940 1.00 56.81 71 SER A O 1
ATOM 556 N N . THR A 1 72 ? -20.947 11.722 10.690 1.00 45.12 72 THR A N 1
ATOM 557 C CA . THR A 1 72 ? -20.885 10.939 9.454 1.00 45.12 72 THR A CA 1
ATOM 558 C C . THR A 1 72 ? -21.918 11.505 8.512 1.00 45.12 72 THR A C 1
ATOM 560 O O . THR A 1 72 ? -23.059 11.679 9.002 1.00 45.12 72 THR A O 1
#

Radius of gyration: 25.48 Å; chains: 1; bounding box: 53×35×55 Å

InterPro domains:
  IPR040025 Zinc finger protein 622/Rei1/Reh1 [PTHR13182] (6-71)

Secondary structure (DSSP, 8-state):
---PPPTTS--EEETTTTEEEPTTS-EEE-GGGHHHHT--PPP-------S-HHHHHHHHHHHHHTT-----

Foldseek 3Di:
DPDDDPPPADFDADPVQRWTQDSVRDIDHDPVCVVVVPDDDDPPPDVPPPPCPVVVVVVVVVCVVVVDDPDD

pLDDT: mean 81.0, std 14.32, range [36.22, 96.5]

Organism: Chelydra serpentina (NCBI:txid8475)

Sequence (72 aa):
MSGELPAGKNLEYDDESMELILPSGARVGHRSLMRYYKQRFGLSRAVAVAKNKKAVGRVLQQYKALGWTSST